Protein AF-A0A8T4TTW7-F1 (afdb_monomer_lite)

Radius of gyration: 25.81 Å; chains: 1; bounding box: 66×29×86 Å

pLDDT: mean 88.43, std 10.08, range [39.88, 96.31]

Sequence (145 aa):
MEKRGVSYEPFIYIIIVIVAGLVFIFGFQQINKLNSLNEQVIYAEFQSDFKKAVEEAYSKNQGSVMTFSAQSSNKPLRLPKSIERIYFEVVNGETMIVPSDSKYHGFVVENLRAEAQNIKTNGQASFVLENRVVEGETKVVLKNV

Foldseek 3Di:
DDPPPPPVVVVVVVVVVVVVVVCVVVVVVVVVVVVVVVQVVLAVQLVVVVLVVFVVQLPDDAFDKDWADCPDPHHFRFHRQVFQKWAWDQDPNWTWICTPDPVDDIDTHPLEDEPDRMFGCNRTGTWMWGFHQDPNDTGTYIGHD

Structure (mmCIF, N/CA/C/O backbone):
data_AF-A0A8T4TTW7-F1
#
_entry.id   AF-A0A8T4TTW7-F1
#
loop_
_atom_site.group_PDB
_atom_site.id
_atom_site.type_symbol
_atom_site.label_atom_id
_atom_site.label_alt_id
_atom_site.label_comp_id
_atom_site.label_asym_id
_atom_site.label_entity_id
_atom_site.label_seq_id
_atom_site.pdbx_PDB_ins_code
_atom_site.Cartn_x
_atom_site.Cartn_y
_atom_site.Cartn_z
_atom_site.occupancy
_atom_site.B_iso_or_equiv
_atom_site.auth_seq_id
_atom_site.auth_comp_id
_atom_site.auth_asym_id
_atom_site.auth_atom_id
_atom_site.pdbx_PDB_model_num
ATOM 1 N N . MET A 1 1 ? 46.880 0.960 -62.546 1.00 39.88 1 MET A N 1
ATOM 2 C CA . MET A 1 1 ? 45.728 0.413 -61.797 1.00 39.88 1 MET A CA 1
ATOM 3 C C . MET A 1 1 ? 45.676 1.109 -60.450 1.00 39.88 1 MET A C 1
ATOM 5 O O . MET A 1 1 ? 46.384 0.711 -59.533 1.00 39.88 1 MET A O 1
ATOM 9 N N . GLU A 1 2 ? 44.913 2.195 -60.351 1.00 42.62 2 GLU A N 1
ATOM 10 C CA . GLU A 1 2 ? 44.637 2.835 -59.064 1.00 42.62 2 GLU A CA 1
ATOM 11 C C . GLU A 1 2 ? 43.781 1.886 -58.225 1.00 42.62 2 GLU A C 1
ATOM 13 O O . GLU A 1 2 ? 42.636 1.586 -58.572 1.00 42.62 2 GLU A O 1
ATOM 18 N N . LYS A 1 3 ? 44.340 1.384 -57.122 1.00 50.12 3 LYS A N 1
ATOM 19 C CA . LYS A 1 3 ? 43.538 0.761 -56.074 1.00 50.12 3 LYS A CA 1
ATOM 20 C C . LYS A 1 3 ? 42.703 1.879 -55.460 1.00 50.12 3 LYS A C 1
ATOM 22 O O . LYS A 1 3 ? 43.204 2.641 -54.640 1.00 50.12 3 LYS A O 1
ATOM 27 N N . ARG A 1 4 ? 41.446 1.995 -55.897 1.00 51.41 4 ARG A N 1
ATOM 28 C CA . ARG A 1 4 ? 40.421 2.805 -55.233 1.00 51.41 4 ARG A CA 1
ATOM 29 C C . ARG A 1 4 ? 40.256 2.249 -53.821 1.00 51.41 4 ARG A C 1
ATOM 31 O O . ARG A 1 4 ? 39.497 1.309 -53.608 1.00 51.41 4 ARG A O 1
ATOM 38 N N . GLY A 1 5 ? 41.039 2.771 -52.881 1.00 52.72 5 GLY A N 1
ATOM 39 C CA . GLY A 1 5 ? 40.805 2.565 -51.464 1.00 52.72 5 GLY A CA 1
ATOM 40 C C . GLY A 1 5 ? 39.419 3.113 -51.185 1.00 52.72 5 GLY A C 1
ATOM 41 O O . GLY A 1 5 ? 39.194 4.314 -51.320 1.00 52.72 5 GLY A O 1
ATOM 42 N N . VAL A 1 6 ? 38.469 2.223 -50.906 1.00 60.16 6 VAL A N 1
ATOM 43 C CA . VAL A 1 6 ? 37.161 2.610 -50.385 1.00 60.16 6 VAL A CA 1
ATOM 44 C C . VAL A 1 6 ? 37.451 3.534 -49.209 1.00 60.16 6 VAL A C 1
ATOM 46 O O . VAL A 1 6 ? 38.162 3.131 -48.291 1.00 60.16 6 VAL A O 1
ATOM 49 N N . SER A 1 7 ? 37.015 4.791 -49.298 1.00 58.22 7 SER A N 1
ATOM 50 C CA . SER A 1 7 ? 37.229 5.775 -48.241 1.00 58.22 7 SER A CA 1
ATOM 51 C C . SER A 1 7 ? 36.677 5.186 -46.940 1.00 58.22 7 SER A C 1
ATOM 5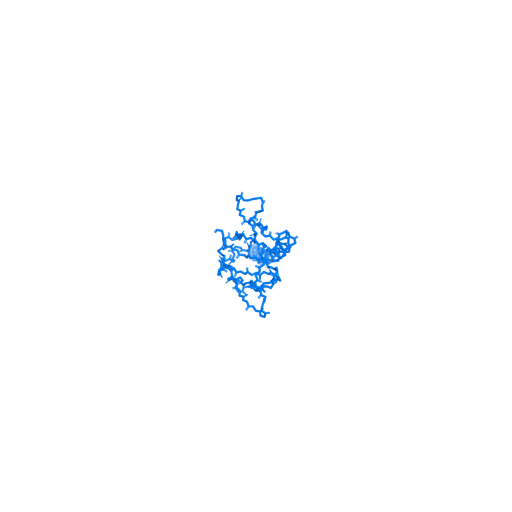3 O O . SER A 1 7 ? 35.470 4.994 -46.800 1.00 58.22 7 SER A O 1
ATOM 55 N N . TYR A 1 8 ? 37.577 4.789 -46.037 1.00 62.41 8 TYR A N 1
ATOM 56 C CA . TYR A 1 8 ? 37.237 4.120 -44.778 1.00 62.41 8 TYR A CA 1
ATOM 57 C C . TYR A 1 8 ? 36.543 5.086 -43.813 1.00 62.41 8 TYR A C 1
ATOM 59 O O . TYR A 1 8 ? 35.726 4.672 -42.998 1.00 62.41 8 TYR A O 1
ATOM 67 N N . GLU A 1 9 ? 36.827 6.380 -43.932 1.00 67.62 9 GLU A N 1
ATOM 68 C CA . GLU A 1 9 ? 36.327 7.432 -43.050 1.00 67.62 9 GLU A CA 1
ATOM 69 C C . GLU A 1 9 ? 34.791 7.531 -43.005 1.00 67.62 9 GLU A C 1
ATOM 71 O O . GLU A 1 9 ? 34.242 7.387 -41.912 1.00 67.62 9 GLU A O 1
ATOM 76 N N . PRO A 1 10 ? 34.044 7.690 -44.120 1.00 75.06 10 PRO A N 1
ATOM 77 C CA . PRO A 1 10 ? 32.583 7.764 -44.075 1.00 75.06 10 PRO A CA 1
ATOM 78 C C . PRO A 1 10 ? 31.950 6.486 -43.513 1.00 75.06 10 PRO A C 1
ATOM 80 O O . PRO A 1 10 ? 30.944 6.558 -42.811 1.00 75.06 10 PRO A O 1
ATOM 83 N N . PHE A 1 11 ? 32.553 5.320 -43.761 1.00 76.88 11 PHE A N 1
ATOM 84 C CA . PHE A 1 11 ? 32.077 4.053 -43.211 1.00 76.88 11 PHE A CA 1
ATOM 85 C C . PHE A 1 11 ? 32.282 3.971 -41.689 1.00 76.88 11 PHE A C 1
ATOM 87 O O . PHE A 1 11 ? 31.377 3.550 -40.969 1.00 76.88 11 PHE A O 1
ATOM 94 N N . ILE A 1 12 ? 33.425 4.448 -41.182 1.00 82.56 12 ILE A N 1
ATOM 95 C CA . ILE A 1 12 ? 33.702 4.553 -39.742 1.00 82.56 12 ILE A CA 1
ATOM 96 C C . ILE A 1 12 ? 32.705 5.504 -39.068 1.00 82.56 12 ILE A C 1
ATOM 98 O O . ILE A 1 12 ? 32.143 5.150 -38.033 1.00 82.56 12 ILE A O 1
ATOM 102 N N . TYR A 1 13 ? 32.416 6.666 -39.664 1.00 82.44 13 TYR A N 1
ATOM 103 C CA . TYR A 1 13 ? 31.422 7.601 -39.124 1.00 82.44 13 TYR A CA 1
ATOM 104 C C . TYR A 1 13 ? 30.016 6.990 -39.059 1.00 82.44 13 TYR A C 1
ATOM 106 O O . TYR A 1 13 ? 29.344 7.126 -38.036 1.00 82.44 13 TYR A O 1
ATOM 114 N N . ILE A 1 14 ? 29.583 6.26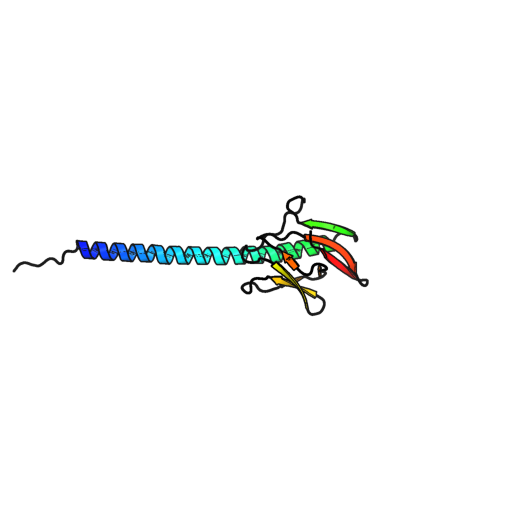7 -40.099 1.00 85.31 14 ILE A N 1
ATOM 115 C CA . ILE A 1 14 ? 28.288 5.566 -40.099 1.00 85.31 14 ILE A CA 1
ATOM 116 C C . ILE A 1 14 ? 28.236 4.521 -38.977 1.00 85.31 14 ILE A C 1
ATOM 118 O O . ILE A 1 14 ? 27.257 4.470 -38.233 1.00 85.31 14 ILE A O 1
ATOM 122 N N . ILE A 1 15 ? 29.296 3.724 -38.802 1.00 87.75 15 ILE A N 1
ATOM 123 C CA . ILE A 1 15 ? 29.374 2.732 -37.721 1.00 87.75 15 ILE A CA 1
ATOM 124 C C . ILE A 1 15 ? 29.319 3.404 -36.348 1.00 87.75 15 ILE A C 1
ATOM 126 O O . ILE A 1 15 ? 28.573 2.943 -35.488 1.00 87.75 15 ILE A O 1
ATOM 130 N N . ILE A 1 16 ? 30.056 4.497 -36.133 1.00 89.06 16 ILE A N 1
ATOM 131 C CA . ILE A 1 16 ? 30.048 5.227 -34.857 1.00 89.06 16 ILE A CA 1
ATOM 132 C C . ILE A 1 16 ? 28.639 5.730 -34.531 1.00 89.06 16 ILE A C 1
ATOM 134 O O . ILE A 1 16 ? 28.188 5.569 -33.399 1.00 89.06 16 ILE A O 1
ATOM 138 N N . VAL A 1 17 ? 27.920 6.286 -35.510 1.00 89.00 17 VAL A N 1
ATOM 139 C CA . VAL A 1 17 ? 26.539 6.758 -35.318 1.00 89.00 17 VAL A CA 1
ATOM 140 C C . VAL A 1 17 ? 25.600 5.601 -34.968 1.00 89.00 17 VAL A C 1
ATOM 142 O O . VAL A 1 17 ? 24.785 5.735 -34.055 1.00 89.00 17 VAL A O 1
ATOM 145 N N . ILE A 1 18 ? 25.736 4.448 -35.630 1.00 89.19 18 ILE A N 1
ATOM 146 C CA . ILE A 1 18 ? 24.933 3.252 -35.328 1.00 89.19 18 ILE A CA 1
ATOM 147 C C . ILE A 1 18 ? 25.236 2.733 -33.919 1.00 89.19 18 ILE A C 1
ATOM 149 O O . ILE A 1 18 ? 24.313 2.474 -33.150 1.00 89.19 18 ILE A O 1
ATOM 153 N N . VAL A 1 19 ? 26.515 2.608 -33.555 1.00 90.06 19 VAL A N 1
ATOM 154 C CA . VAL A 1 19 ? 26.936 2.135 -32.228 1.00 90.06 19 VAL A CA 1
ATOM 155 C C . VAL A 1 19 ? 26.458 3.092 -31.138 1.00 90.06 19 VAL A C 1
ATOM 157 O O . VAL A 1 19 ? 25.892 2.640 -30.146 1.00 90.06 19 VAL A O 1
ATOM 160 N N . ALA A 1 20 ? 26.605 4.405 -31.336 1.00 89.00 20 ALA A N 1
ATOM 161 C CA . ALA A 1 20 ? 26.075 5.406 -30.416 1.00 89.00 20 ALA A CA 1
ATOM 162 C C . ALA A 1 20 ? 24.551 5.275 -30.270 1.00 89.00 20 ALA A C 1
ATOM 164 O O . ALA A 1 20 ? 24.044 5.228 -29.150 1.00 89.00 20 ALA A O 1
ATOM 165 N N . GLY A 1 21 ? 23.823 5.132 -31.383 1.00 88.69 21 GLY A N 1
ATOM 166 C CA . GLY A 1 21 ? 22.376 4.912 -31.381 1.00 88.69 21 GLY A CA 1
ATOM 167 C C . GLY A 1 21 ? 21.962 3.663 -30.599 1.00 88.69 21 GLY A C 1
ATOM 168 O O . GLY A 1 21 ? 21.043 3.726 -29.783 1.00 88.69 21 GLY A O 1
ATOM 169 N N . LEU A 1 22 ? 22.673 2.548 -30.777 1.00 89.00 22 LEU A N 1
ATOM 170 C CA . LEU A 1 22 ? 22.427 1.318 -30.024 1.00 89.00 22 LEU A CA 1
ATOM 171 C C . LEU A 1 22 ? 22.681 1.506 -28.525 1.00 89.00 22 LEU A C 1
ATOM 173 O O . LEU A 1 22 ? 21.849 1.088 -27.724 1.00 89.00 22 LEU A O 1
ATOM 177 N N . VAL A 1 23 ? 23.774 2.170 -28.131 1.00 90.25 23 VAL A N 1
ATOM 178 C CA . VAL A 1 23 ? 24.067 2.459 -26.715 1.00 90.25 23 VAL A CA 1
ATOM 179 C C . VAL A 1 23 ? 22.943 3.273 -26.079 1.00 90.25 23 VAL A C 1
ATOM 181 O O . VAL A 1 23 ? 22.500 2.932 -24.982 1.00 90.25 23 VAL A O 1
ATOM 184 N N . PHE A 1 24 ? 22.427 4.292 -26.771 1.00 89.56 24 PHE A N 1
ATOM 185 C CA . PHE A 1 24 ? 21.275 5.046 -26.280 1.00 89.56 24 PHE A CA 1
ATOM 186 C C . PHE A 1 24 ? 20.039 4.155 -26.139 1.00 89.56 24 PHE A C 1
ATOM 188 O O . PHE A 1 24 ? 19.431 4.144 -25.072 1.00 89.56 24 PHE A O 1
ATOM 195 N N . ILE A 1 25 ? 19.687 3.367 -27.160 1.00 88.44 25 ILE A N 1
ATOM 196 C CA . ILE A 1 25 ? 18.508 2.486 -27.122 1.00 88.44 25 ILE A CA 1
ATOM 197 C C . ILE A 1 25 ? 18.598 1.491 -25.957 1.00 88.44 25 ILE A C 1
ATOM 199 O O . ILE A 1 25 ? 17.665 1.398 -25.157 1.00 88.44 25 ILE A O 1
ATOM 203 N N . PHE A 1 26 ? 19.717 0.778 -25.824 1.00 88.31 26 PHE A N 1
ATOM 204 C CA . PHE A 1 26 ? 19.907 -0.188 -24.742 1.00 88.31 26 PHE A CA 1
ATOM 205 C C . PHE A 1 26 ? 19.964 0.490 -23.369 1.00 88.31 26 PHE A C 1
ATOM 207 O O . PHE A 1 26 ? 19.382 -0.024 -22.413 1.00 88.31 26 PHE A O 1
ATOM 214 N N . GLY A 1 27 ? 20.597 1.662 -23.269 1.00 84.81 27 GLY A N 1
ATOM 215 C CA . GLY A 1 27 ? 20.626 2.462 -22.046 1.00 84.81 27 GLY A CA 1
ATOM 216 C C . GLY A 1 27 ? 19.224 2.880 -21.596 1.00 84.81 27 GLY A C 1
ATOM 217 O O . GLY A 1 27 ? 18.842 2.630 -20.453 1.00 84.81 27 GLY A O 1
ATOM 218 N N . PHE A 1 28 ? 18.411 3.430 -22.504 1.00 85.19 28 PHE A N 1
ATOM 219 C CA . PHE A 1 28 ? 17.026 3.815 -22.213 1.00 85.19 28 PHE A CA 1
ATOM 220 C C . PHE A 1 28 ? 16.156 2.614 -21.824 1.00 85.19 28 PHE A C 1
ATOM 222 O O . PHE A 1 28 ? 15.382 2.700 -20.869 1.00 85.19 28 PHE A O 1
ATOM 229 N N . GLN A 1 29 ? 16.298 1.474 -22.509 1.00 85.06 29 GLN A N 1
ATOM 230 C CA . GLN A 1 29 ? 15.569 0.251 -22.158 1.00 85.06 29 GLN A CA 1
ATOM 231 C C . GLN A 1 29 ? 15.907 -0.240 -20.745 1.00 85.06 29 GLN A C 1
ATOM 233 O O . GLN A 1 29 ? 15.001 -0.615 -19.996 1.00 85.06 29 GLN A O 1
ATOM 238 N N . GLN A 1 30 ? 17.185 -0.209 -20.351 1.00 82.94 30 GLN A N 1
ATOM 239 C CA . GLN A 1 30 ? 17.591 -0.598 -18.999 1.00 82.94 30 GLN A CA 1
ATOM 240 C C . GLN A 1 30 ? 17.045 0.353 -17.932 1.00 82.94 30 GLN A C 1
ATOM 242 O O . GLN A 1 30 ? 16.529 -0.120 -16.921 1.00 82.94 30 GLN A O 1
ATOM 247 N N . ILE A 1 31 ? 17.088 1.668 -18.166 1.00 83.50 31 ILE A N 1
ATOM 248 C CA . ILE A 1 31 ? 16.531 2.666 -17.238 1.00 83.50 31 ILE A CA 1
ATOM 249 C C . ILE A 1 31 ? 15.030 2.434 -17.032 1.00 83.50 31 ILE A C 1
ATOM 251 O O . ILE A 1 31 ? 14.559 2.388 -15.897 1.00 83.50 31 ILE A O 1
ATOM 255 N N . ASN A 1 32 ? 14.277 2.214 -18.113 1.00 83.06 32 ASN A N 1
ATOM 256 C CA . ASN A 1 32 ? 12.842 1.943 -18.023 1.00 83.06 32 ASN A CA 1
ATOM 257 C C . ASN A 1 32 ? 12.549 0.651 -17.248 1.00 83.06 32 ASN A C 1
ATOM 259 O O . ASN A 1 32 ? 11.645 0.623 -16.411 1.00 83.06 32 ASN A O 1
ATOM 263 N N . LYS A 1 33 ? 13.342 -0.404 -17.473 1.00 83.38 33 LYS A N 1
ATOM 264 C CA . LYS A 1 33 ? 13.221 -1.661 -16.727 1.00 83.38 33 LYS A CA 1
ATOM 265 C C . LYS A 1 33 ? 13.508 -1.461 -15.236 1.00 83.38 33 LYS A C 1
ATOM 267 O O . LYS A 1 33 ? 12.729 -1.928 -14.409 1.00 83.38 33 LYS A O 1
ATOM 272 N N . LEU A 1 34 ? 14.570 -0.735 -14.887 1.00 84.94 34 LEU A N 1
ATOM 273 C CA . LEU A 1 34 ? 14.908 -0.415 -13.496 1.00 84.94 34 LEU A CA 1
ATOM 274 C C . LEU A 1 34 ? 13.802 0.392 -12.811 1.00 84.94 34 LEU A C 1
ATOM 276 O O . LEU A 1 34 ? 13.416 0.057 -11.695 1.00 84.94 34 LEU A O 1
ATOM 280 N N . ASN A 1 35 ? 13.235 1.389 -13.494 1.00 82.62 35 ASN A N 1
ATOM 281 C CA . ASN A 1 35 ? 12.108 2.158 -12.968 1.00 82.62 35 ASN A CA 1
ATOM 282 C C . ASN A 1 35 ? 10.893 1.262 -12.690 1.00 82.62 35 ASN A C 1
ATOM 284 O O . ASN A 1 35 ? 10.299 1.363 -11.620 1.00 82.62 35 ASN A O 1
ATOM 288 N N . SER A 1 36 ? 10.561 0.343 -13.604 1.00 82.19 36 SER A N 1
ATOM 289 C CA . SER A 1 36 ? 9.446 -0.593 -13.401 1.00 82.19 36 SER A CA 1
ATOM 290 C C . SER A 1 36 ? 9.671 -1.545 -12.220 1.00 82.19 36 SER A C 1
ATOM 292 O O . SER A 1 36 ? 8.750 -1.790 -11.445 1.00 82.19 36 SER A O 1
ATOM 294 N N . LEU A 1 37 ? 10.905 -2.028 -12.038 1.00 86.25 37 LEU A N 1
ATOM 295 C CA . LEU A 1 37 ? 11.272 -2.874 -10.902 1.00 86.25 37 LEU A CA 1
ATOM 296 C C . LEU A 1 37 ? 11.181 -2.092 -9.592 1.00 86.25 37 LEU A C 1
ATOM 298 O O . LEU A 1 37 ? 10.659 -2.601 -8.607 1.00 86.25 37 LEU A O 1
ATOM 302 N N . ASN A 1 38 ? 11.638 -0.842 -9.594 1.00 88.31 38 ASN A N 1
ATOM 303 C CA . ASN A 1 38 ? 11.570 0.021 -8.426 1.00 88.31 38 ASN A CA 1
ATOM 304 C C . ASN A 1 38 ? 10.119 0.279 -7.989 1.00 88.31 38 ASN A C 1
ATOM 306 O O . ASN A 1 38 ? 9.820 0.194 -6.803 1.00 88.31 38 ASN A O 1
ATOM 310 N N . GLU A 1 39 ? 9.196 0.534 -8.923 1.00 89.00 39 GLU A N 1
ATOM 311 C CA . GLU A 1 39 ? 7.782 0.691 -8.559 1.00 89.00 39 GLU A CA 1
ATOM 312 C C . GLU A 1 39 ? 7.173 -0.602 -7.987 1.00 89.00 39 GLU A C 1
ATOM 314 O O . GLU A 1 39 ? 6.445 -0.547 -6.996 1.00 89.00 39 GLU A O 1
ATOM 319 N N . GLN A 1 40 ? 7.511 -1.773 -8.538 1.00 89.25 40 GLN A N 1
ATOM 320 C CA . GLN A 1 40 ? 7.059 -3.056 -7.982 1.00 89.25 40 GLN A CA 1
ATOM 321 C C . GLN A 1 40 ? 7.587 -3.296 -6.563 1.00 89.25 40 GLN A C 1
ATOM 323 O O . GLN A 1 40 ? 6.837 -3.765 -5.708 1.00 89.25 40 GLN A O 1
ATOM 328 N N . VAL A 1 41 ? 8.847 -2.940 -6.296 1.00 92.06 41 VAL A N 1
ATOM 329 C CA . VAL A 1 41 ? 9.442 -3.036 -4.954 1.00 92.06 41 VAL A CA 1
ATOM 330 C C . VAL A 1 41 ? 8.714 -2.120 -3.974 1.00 92.06 41 VAL A C 1
ATOM 332 O O . VAL A 1 41 ? 8.300 -2.588 -2.918 1.00 92.06 41 VAL A O 1
ATOM 335 N N . ILE A 1 42 ? 8.465 -0.858 -4.343 1.00 94.50 42 ILE A N 1
ATOM 336 C CA . ILE A 1 42 ? 7.709 0.084 -3.499 1.00 94.50 42 ILE A CA 1
ATOM 337 C C . ILE A 1 42 ? 6.311 -0.466 -3.187 1.00 94.50 42 ILE A C 1
ATOM 339 O O . ILE A 1 42 ? 5.819 -0.319 -2.069 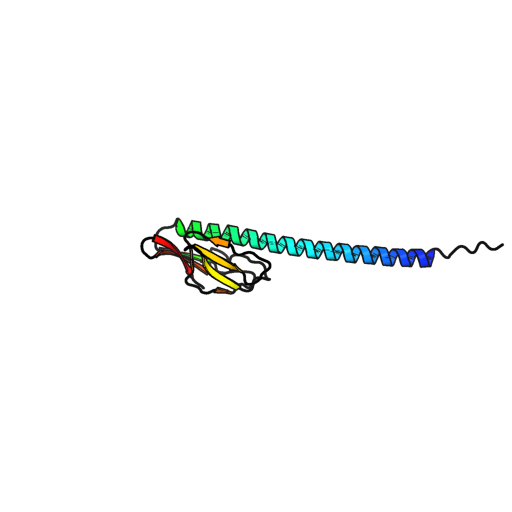1.00 94.50 42 ILE A O 1
ATOM 343 N N . TYR A 1 43 ? 5.658 -1.113 -4.155 1.00 95.31 43 TYR A N 1
ATOM 344 C CA . TYR A 1 43 ? 4.353 -1.722 -3.921 1.00 95.31 43 TYR A CA 1
ATOM 345 C C . TYR A 1 43 ? 4.419 -2.927 -2.973 1.00 95.31 43 TYR A C 1
ATOM 347 O O . TYR A 1 43 ? 3.578 -3.058 -2.088 1.00 95.31 43 TYR A O 1
ATOM 355 N N . ALA A 1 44 ? 5.423 -3.793 -3.115 1.00 93.94 44 ALA A N 1
ATOM 356 C CA . ALA A 1 44 ? 5.619 -4.920 -2.206 1.00 93.94 44 ALA A CA 1
ATOM 357 C C . ALA A 1 44 ? 5.929 -4.454 -0.770 1.00 93.94 44 ALA A C 1
ATOM 359 O O . ALA A 1 44 ? 5.384 -5.002 0.191 1.00 93.94 44 ALA A O 1
ATOM 360 N N . GLU A 1 45 ? 6.747 -3.408 -0.621 1.00 95.81 45 GLU A N 1
ATOM 361 C CA . GLU A 1 45 ? 7.009 -2.754 0.666 1.00 95.81 45 GLU A CA 1
ATOM 362 C C . GLU A 1 45 ? 5.718 -2.203 1.277 1.00 95.81 45 GLU A C 1
ATOM 364 O O . GLU A 1 45 ? 5.421 -2.498 2.433 1.00 95.81 45 GLU A O 1
ATOM 369 N N . PHE A 1 46 ? 4.895 -1.504 0.485 1.00 96.12 46 PHE A N 1
ATOM 370 C CA . PHE A 1 46 ? 3.585 -1.027 0.926 1.00 96.12 46 PHE A CA 1
ATOM 371 C C . PHE A 1 46 ? 2.712 -2.154 1.486 1.00 96.12 46 PHE A C 1
ATOM 373 O O . PHE A 1 46 ? 2.154 -2.012 2.573 1.00 96.12 46 PHE A O 1
ATOM 380 N N . GLN A 1 47 ? 2.598 -3.277 0.769 1.00 96.31 47 GLN A N 1
ATOM 381 C CA . GLN A 1 47 ? 1.796 -4.418 1.217 1.00 96.31 47 GLN A CA 1
ATOM 382 C C . GLN A 1 47 ? 2.280 -4.962 2.565 1.00 96.31 47 GLN A C 1
ATOM 384 O O . GLN A 1 47 ? 1.471 -5.213 3.459 1.00 96.31 47 GLN A O 1
ATOM 389 N N . SER A 1 48 ? 3.597 -5.136 2.711 1.00 96.25 48 SER A N 1
ATOM 390 C CA . SER A 1 48 ? 4.225 -5.586 3.957 1.00 96.25 48 SER A CA 1
ATOM 391 C C . SER A 1 48 ? 3.949 -4.610 5.101 1.00 96.25 48 SER A C 1
ATOM 393 O O . SER A 1 48 ? 3.493 -5.016 6.169 1.00 96.25 48 SER A O 1
ATOM 395 N N . ASP A 1 49 ? 4.211 -3.325 4.885 1.00 95.88 49 ASP A N 1
ATOM 396 C CA . ASP A 1 49 ? 4.131 -2.309 5.933 1.00 95.88 49 ASP A CA 1
ATOM 397 C C . ASP A 1 49 ? 2.690 -2.044 6.359 1.00 95.88 49 ASP A C 1
ATOM 399 O O . ASP A 1 49 ? 2.414 -1.869 7.544 1.00 95.88 49 ASP A O 1
ATOM 403 N N . PHE A 1 50 ? 1.751 -2.087 5.415 1.00 96.12 50 PHE A N 1
ATOM 404 C CA . PHE A 1 50 ? 0.334 -1.951 5.712 1.00 96.12 50 PHE A CA 1
ATOM 405 C C . PHE A 1 50 ? -0.192 -3.138 6.532 1.00 96.12 50 PHE A C 1
ATOM 407 O O . PHE A 1 50 ? -0.898 -2.929 7.517 1.00 96.12 50 PHE A O 1
ATOM 414 N N . LYS A 1 51 ? 0.201 -4.376 6.194 1.00 96.12 51 LYS A N 1
ATOM 415 C CA . LYS A 1 51 ? -0.139 -5.569 6.991 1.00 96.12 51 LYS A CA 1
ATOM 416 C C . LYS A 1 51 ? 0.399 -5.468 8.416 1.00 96.12 51 LYS A C 1
ATOM 418 O O . LYS A 1 51 ? -0.364 -5.627 9.365 1.00 96.12 51 LYS A O 1
ATOM 423 N N . LYS A 1 52 ? 1.676 -5.106 8.562 1.00 95.75 52 LYS A N 1
ATOM 424 C CA . LYS A 1 52 ? 2.307 -4.897 9.874 1.00 95.75 52 LYS A CA 1
ATOM 425 C C . LYS A 1 52 ? 1.615 -3.803 10.679 1.00 95.75 52 LYS A C 1
ATOM 427 O O . LYS A 1 52 ? 1.410 -3.974 11.872 1.00 95.75 52 LYS A O 1
ATOM 432 N N . ALA A 1 53 ? 1.229 -2.697 10.043 1.00 95.12 53 ALA A N 1
ATOM 433 C CA . ALA A 1 53 ? 0.513 -1.610 10.707 1.00 95.12 53 ALA A CA 1
ATOM 434 C C . ALA A 1 53 ? -0.844 -2.066 11.265 1.00 95.12 53 ALA A C 1
ATOM 436 O O . ALA A 1 53 ? -1.221 -1.673 12.370 1.00 95.12 53 ALA A O 1
ATOM 437 N N . VAL A 1 54 ? -1.567 -2.909 10.521 1.00 95.25 54 VAL A N 1
ATOM 438 C CA . VAL A 1 54 ? -2.834 -3.493 10.977 1.00 95.25 54 VAL A CA 1
ATOM 439 C C . VAL A 1 54 ? -2.601 -4.486 12.114 1.00 95.25 54 VAL A C 1
ATOM 441 O O . VAL A 1 54 ? -3.264 -4.371 13.138 1.00 95.25 54 VAL A O 1
ATOM 444 N N . GLU A 1 55 ? -1.634 -5.397 12.007 1.00 94.94 55 GLU A N 1
ATOM 445 C CA . GLU A 1 55 ? -1.284 -6.311 13.108 1.00 94.94 55 GLU A CA 1
ATOM 446 C C . GLU A 1 55 ? -0.848 -5.561 14.377 1.00 94.94 55 GLU A C 1
ATOM 448 O O . GLU A 1 55 ? -1.260 -5.896 15.491 1.00 94.94 55 GLU A O 1
ATOM 453 N N . GLU A 1 56 ? -0.056 -4.499 14.230 1.00 94.19 56 GLU A N 1
ATOM 454 C CA . GLU A 1 56 ? 0.370 -3.667 15.352 1.00 94.19 56 GLU A CA 1
ATOM 455 C C . GLU A 1 56 ? -0.828 -2.959 15.998 1.00 94.19 56 GLU A C 1
ATOM 457 O O . GLU A 1 56 ? -0.948 -2.946 17.221 1.00 94.19 56 GLU A O 1
ATOM 462 N N . ALA A 1 57 ? -1.755 -2.411 15.208 1.00 93.44 57 ALA A N 1
ATOM 463 C CA . ALA A 1 57 ? -2.980 -1.818 15.740 1.00 93.44 57 ALA A CA 1
ATOM 464 C C . ALA A 1 57 ? -3.865 -2.869 16.436 1.00 93.44 57 ALA A C 1
ATOM 466 O O . ALA A 1 57 ? -4.402 -2.609 17.515 1.00 93.44 57 ALA A O 1
ATOM 467 N N . TYR A 1 58 ? -3.977 -4.065 15.858 1.00 93.62 58 TYR A N 1
ATOM 468 C CA . TYR A 1 58 ? -4.771 -5.175 16.382 1.00 93.62 58 TYR A CA 1
ATOM 469 C C . TYR A 1 58 ? -4.245 -5.707 17.722 1.00 93.62 58 TYR A C 1
ATOM 471 O O . TYR A 1 58 ? -5.023 -6.026 18.616 1.00 93.62 58 TYR A O 1
ATOM 479 N N . SER A 1 59 ? -2.922 -5.767 17.885 1.00 92.56 59 SER A N 1
ATOM 480 C CA . SER A 1 59 ? -2.281 -6.235 19.122 1.00 92.56 59 SER A CA 1
ATOM 481 C C . SER A 1 59 ? -2.347 -5.233 20.284 1.00 92.56 59 SER A C 1
ATOM 483 O O . SER A 1 59 ? -2.040 -5.589 21.423 1.00 92.56 59 SER A O 1
ATOM 485 N N . LYS A 1 60 ? -2.749 -3.981 20.028 1.00 92.06 60 LYS A N 1
ATOM 486 C CA . LYS A 1 60 ? -2.931 -2.961 21.070 1.00 92.06 60 LYS A CA 1
ATOM 487 C C . LYS A 1 60 ? -4.275 -3.111 21.780 1.00 92.06 60 LYS A C 1
ATOM 489 O O . LYS A 1 60 ? -5.185 -3.780 21.309 1.00 92.06 60 LYS A O 1
ATOM 494 N N . ASN A 1 61 ? -4.414 -2.440 22.923 1.00 89.88 61 ASN A N 1
ATOM 495 C CA . ASN A 1 61 ? -5.673 -2.417 23.666 1.00 89.88 61 ASN A CA 1
ATOM 496 C C . ASN A 1 61 ? -6.810 -1.837 22.811 1.00 89.88 61 ASN A C 1
ATOM 498 O O . ASN A 1 61 ? -6.591 -0.922 22.010 1.00 89.88 61 ASN A O 1
ATOM 502 N N . GLN A 1 62 ? -8.036 -2.310 23.033 1.00 91.19 62 GLN A N 1
ATOM 503 C CA . GLN A 1 62 ? -9.234 -1.744 22.413 1.00 91.19 62 GLN A CA 1
ATOM 504 C C . GLN A 1 62 ? -9.297 -0.219 22.616 1.00 91.19 62 GLN A C 1
ATOM 506 O O . GLN A 1 62 ? -9.012 0.292 23.698 1.00 91.19 62 GLN A O 1
ATOM 511 N N . GLY A 1 63 ? -9.678 0.506 21.566 1.00 88.56 63 GLY A N 1
ATOM 512 C CA . GLY A 1 63 ? -9.710 1.968 21.525 1.00 88.56 63 GLY A CA 1
ATOM 513 C C . GLY A 1 63 ? -8.367 2.612 21.170 1.00 88.56 63 GLY A C 1
ATOM 514 O O . GLY A 1 63 ? -8.299 3.833 21.040 1.00 88.56 63 GLY A O 1
ATOM 515 N N . SER A 1 64 ? -7.300 1.826 20.990 1.00 91.50 64 SER A N 1
ATOM 516 C CA . SER A 1 64 ? -6.010 2.353 20.537 1.00 91.50 64 SER A CA 1
ATOM 517 C C . SER A 1 64 ? -6.097 2.846 19.098 1.00 91.50 64 SER A C 1
ATOM 519 O O . SER A 1 64 ? -6.612 2.149 18.223 1.00 91.50 64 SER A O 1
ATOM 521 N N . VAL A 1 65 ? -5.537 4.030 18.857 1.00 94.38 65 VAL A N 1
ATOM 522 C CA . VAL A 1 65 ? -5.528 4.698 17.553 1.00 94.38 65 VAL A CA 1
ATOM 523 C C . VAL A 1 65 ? -4.091 4.857 17.062 1.00 94.38 65 VAL A C 1
ATOM 525 O O . VAL A 1 65 ? -3.212 5.296 17.804 1.00 94.38 65 VAL A O 1
ATOM 528 N N . MET A 1 66 ? -3.857 4.539 15.792 1.00 95.00 66 MET A N 1
ATOM 529 C CA . MET A 1 66 ? -2.612 4.782 15.076 1.00 95.00 66 MET A CA 1
ATOM 530 C C . MET A 1 66 ? -2.885 5.644 13.848 1.00 95.00 66 MET A C 1
ATOM 532 O O . MET A 1 66 ? -3.529 5.215 12.894 1.00 95.00 66 MET A O 1
ATOM 536 N N . THR A 1 67 ? -2.362 6.865 13.867 1.00 95.44 67 THR A N 1
ATOM 537 C CA . THR A 1 67 ? -2.463 7.803 12.745 1.00 95.44 67 THR A CA 1
ATOM 538 C C . THR A 1 67 ? -1.210 7.726 11.888 1.00 95.44 67 THR A C 1
ATOM 540 O O . THR A 1 67 ? -0.105 7.803 12.425 1.00 95.44 67 THR A O 1
ATOM 543 N N . PHE A 1 68 ? -1.398 7.603 10.575 1.00 95.25 68 PHE A N 1
ATOM 544 C CA . PHE A 1 68 ? -0.369 7.675 9.543 1.00 95.25 68 PHE A CA 1
ATOM 545 C C . PHE A 1 68 ? -0.607 8.942 8.719 1.00 95.25 68 PHE A C 1
ATOM 547 O O . PHE A 1 68 ? -1.509 8.995 7.887 1.00 95.25 68 PHE A O 1
ATOM 554 N N . SER A 1 69 ? 0.174 9.987 8.975 1.00 94.12 69 SER A N 1
ATOM 555 C CA . SER A 1 69 ? 0.104 11.283 8.299 1.00 94.12 69 SER A CA 1
ATOM 556 C C . SER A 1 69 ? 1.465 11.986 8.344 1.00 94.12 69 SER A C 1
ATOM 558 O O . SER A 1 69 ? 2.388 11.575 9.051 1.00 94.12 69 SER A O 1
ATOM 560 N N . ALA A 1 70 ? 1.633 13.065 7.575 1.00 91.50 70 ALA A N 1
ATOM 561 C CA . ALA A 1 70 ? 2.890 13.817 7.564 1.00 91.50 70 ALA A CA 1
ATOM 562 C C . ALA A 1 70 ? 3.236 14.400 8.952 1.00 91.50 70 ALA A C 1
ATOM 564 O O . ALA A 1 70 ? 4.416 14.484 9.317 1.00 91.50 70 ALA A O 1
ATOM 565 N N . GLN A 1 71 ? 2.201 14.763 9.715 1.00 91.56 71 GLN A N 1
ATOM 566 C CA . GLN A 1 71 ? 2.279 15.409 11.022 1.00 91.56 71 GLN A CA 1
ATOM 567 C C . GLN A 1 71 ? 2.351 14.418 12.196 1.00 91.56 71 GLN A C 1
ATOM 569 O O . GLN A 1 71 ? 2.698 14.834 13.299 1.00 91.56 71 GLN A O 1
ATOM 574 N N . SER A 1 72 ? 2.052 13.130 11.997 1.00 91.00 72 SER A N 1
ATOM 575 C CA . SER A 1 72 ? 2.148 12.117 13.055 1.00 91.00 72 SER A CA 1
ATOM 576 C C . SER A 1 72 ? 3.551 11.514 13.190 1.00 91.00 72 SER A C 1
ATOM 578 O O . SER A 1 72 ? 4.439 11.701 12.345 1.00 91.00 72 SER A O 1
ATOM 580 N N . SER A 1 73 ? 3.745 10.771 14.286 1.00 91.00 73 SER A N 1
ATOM 581 C CA . SER A 1 73 ? 4.938 9.953 14.530 1.00 91.00 73 SER A CA 1
ATOM 582 C C . SER A 1 73 ? 5.096 8.864 13.470 1.00 91.00 73 SER A C 1
ATOM 584 O O . SER A 1 73 ? 6.191 8.688 12.938 1.00 91.00 73 SER A O 1
ATOM 586 N N . ASN A 1 74 ? 4.000 8.193 13.101 1.00 93.00 74 ASN A N 1
ATOM 587 C CA . ASN A 1 74 ? 3.993 7.253 11.985 1.00 93.00 74 ASN A CA 1
ATOM 588 C C . ASN A 1 74 ? 3.857 8.038 10.683 1.00 93.00 74 ASN A C 1
ATOM 590 O O . ASN A 1 74 ? 2.907 8.805 10.513 1.00 93.00 74 ASN A O 1
ATOM 594 N N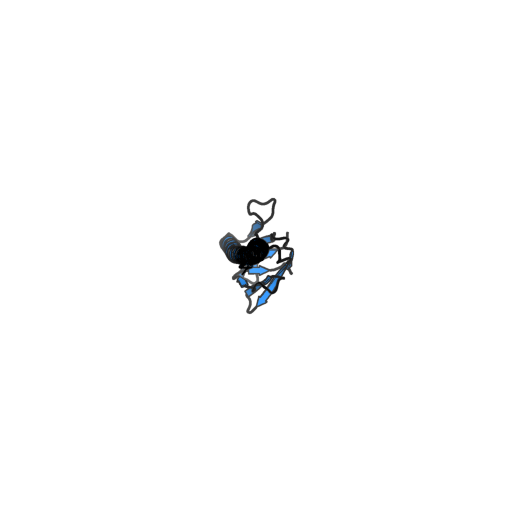 . LYS A 1 75 ? 4.818 7.877 9.774 1.00 93.81 75 LYS A N 1
ATOM 595 C CA . LYS A 1 75 ? 4.797 8.556 8.474 1.00 93.81 75 LYS A CA 1
ATOM 596 C C . LYS A 1 75 ? 3.790 7.905 7.524 1.00 93.81 75 LYS A C 1
ATOM 598 O O . LYS A 1 75 ? 3.495 6.725 7.693 1.00 93.81 75 LYS A O 1
ATOM 603 N N . PRO A 1 76 ? 3.274 8.646 6.524 1.00 94.69 76 PRO A N 1
ATOM 604 C CA . PRO A 1 76 ? 2.416 8.073 5.495 1.00 94.69 76 PRO A CA 1
ATOM 605 C C . PRO A 1 76 ? 3.108 6.890 4.824 1.00 94.69 76 PRO A C 1
ATOM 607 O O . PRO A 1 76 ? 4.313 6.953 4.548 1.00 94.69 76 PRO A O 1
ATOM 610 N N . LEU A 1 77 ? 2.355 5.834 4.528 1.00 95.44 77 LEU A N 1
ATOM 611 C CA . LEU A 1 77 ? 2.923 4.689 3.827 1.00 95.44 77 LEU A CA 1
ATOM 612 C C . LEU A 1 77 ? 3.157 5.051 2.367 1.00 95.44 77 LEU A C 1
ATOM 614 O O . LEU A 1 77 ? 2.321 5.696 1.735 1.00 95.44 77 LEU A O 1
ATOM 618 N N . ARG A 1 78 ? 4.312 4.664 1.833 1.00 94.62 78 ARG A N 1
ATOM 619 C CA . ARG A 1 78 ? 4.683 4.957 0.447 1.00 94.62 78 ARG A CA 1
ATOM 620 C C . ARG A 1 78 ? 3.937 4.030 -0.498 1.00 94.62 78 ARG A C 1
ATOM 622 O O . ARG A 1 78 ? 3.736 2.871 -0.178 1.00 94.62 78 ARG A O 1
ATOM 629 N N . LEU A 1 79 ? 3.573 4.544 -1.666 1.00 94.50 79 LEU A N 1
ATOM 630 C CA . LEU A 1 79 ? 3.033 3.773 -2.781 1.00 94.50 79 LEU A CA 1
ATOM 631 C C . LEU A 1 79 ? 3.694 4.214 -4.090 1.00 94.50 79 LEU A C 1
ATOM 633 O O . LEU A 1 79 ? 4.196 5.341 -4.178 1.00 94.50 79 LEU A O 1
ATOM 637 N N . PRO A 1 80 ? 3.668 3.370 -5.134 1.00 93.19 80 PRO A N 1
ATOM 638 C CA . PRO A 1 80 ? 3.961 3.813 -6.489 1.00 93.19 80 PRO A CA 1
ATOM 639 C C . PRO A 1 80 ? 3.153 5.062 -6.846 1.00 93.19 80 PRO A C 1
ATOM 641 O O . PRO A 1 80 ? 1.957 5.142 -6.566 1.00 93.19 80 PRO A O 1
ATOM 644 N N . LYS A 1 81 ? 3.795 6.035 -7.500 1.00 90.56 81 LYS A N 1
ATOM 645 C CA . LYS A 1 81 ? 3.134 7.288 -7.917 1.00 90.56 81 LYS A CA 1
ATOM 646 C C . LYS A 1 81 ? 2.007 7.060 -8.925 1.00 90.56 81 LYS A C 1
ATOM 648 O O . LYS A 1 81 ? 1.140 7.911 -9.056 1.00 90.56 81 LYS A O 1
ATOM 653 N N . SER A 1 82 ? 2.054 5.934 -9.632 1.00 91.25 82 SER A N 1
ATOM 654 C CA . SER A 1 82 ? 1.039 5.476 -10.577 1.00 91.25 82 SER A CA 1
ATOM 655 C C . SER A 1 82 ? -0.275 5.057 -9.902 1.00 91.25 82 SER A C 1
ATOM 657 O O . SER A 1 82 ? -1.325 5.096 -10.539 1.00 91.25 82 SER A O 1
ATOM 659 N N . ILE A 1 83 ? -0.251 4.712 -8.609 1.00 93.69 83 ILE A N 1
ATOM 660 C CA . ILE A 1 83 ? -1.459 4.418 -7.834 1.00 93.69 83 ILE A CA 1
ATOM 661 C C . ILE A 1 83 ? -1.989 5.732 -7.257 1.00 93.69 83 ILE A C 1
ATOM 663 O O . ILE A 1 83 ? -1.459 6.248 -6.272 1.00 93.69 83 ILE A O 1
ATOM 667 N N . GLU A 1 84 ? -3.049 6.261 -7.867 1.00 94.25 84 GLU A N 1
ATOM 668 C CA . GLU A 1 84 ? -3.718 7.497 -7.441 1.00 94.25 84 GLU A CA 1
ATOM 669 C C . GLU A 1 84 ? -4.738 7.280 -6.319 1.00 94.25 84 GLU A C 1
ATOM 671 O O . GLU A 1 84 ? -5.081 8.216 -5.589 1.00 94.25 84 GLU A O 1
ATOM 676 N N . ARG A 1 85 ? -5.293 6.065 -6.219 1.00 94.19 85 ARG A N 1
ATOM 677 C CA . ARG A 1 85 ? -6.260 5.690 -5.183 1.00 94.19 85 ARG A CA 1
ATOM 678 C C . ARG A 1 85 ? -6.125 4.231 -4.785 1.00 94.19 85 ARG A C 1
ATOM 680 O O . ARG A 1 85 ? -5.731 3.381 -5.581 1.00 94.19 85 ARG A O 1
ATOM 687 N N . ILE A 1 86 ? -6.551 3.950 -3.563 1.00 94.56 86 ILE A N 1
ATOM 688 C CA . ILE A 1 86 ? -6.748 2.604 -3.040 1.00 94.56 86 ILE A CA 1
ATOM 689 C C . ILE A 1 86 ? -8.217 2.445 -2.671 1.00 94.56 86 ILE A C 1
ATOM 691 O O . ILE A 1 86 ? -8.755 3.274 -1.936 1.00 94.56 86 ILE A O 1
ATOM 695 N N . TYR A 1 87 ? -8.840 1.386 -3.168 1.00 94.44 87 TYR A N 1
ATOM 696 C CA . TYR A 1 87 ? -10.207 0.987 -2.859 1.00 94.44 87 TYR A CA 1
ATOM 697 C C . TYR A 1 87 ? -10.209 -0.170 -1.864 1.00 94.44 87 TYR A C 1
ATOM 699 O O . TYR A 1 87 ? -9.245 -0.935 -1.779 1.00 94.44 87 TYR A O 1
ATOM 707 N N . PHE A 1 88 ? -11.303 -0.287 -1.119 1.00 94.12 88 PHE A N 1
ATOM 708 C CA . PHE A 1 88 ? -11.499 -1.343 -0.137 1.00 94.12 88 PHE A CA 1
ATOM 709 C C . PHE A 1 88 ? -12.763 -2.115 -0.486 1.00 94.12 88 PHE A C 1
ATOM 711 O O . PHE A 1 88 ? -13.853 -1.547 -0.533 1.00 94.12 88 PHE A O 1
ATOM 718 N N . GLU A 1 89 ? -12.607 -3.407 -0.735 1.00 92.00 89 GLU A N 1
ATOM 719 C CA . GLU A 1 89 ? -13.691 -4.321 -1.079 1.00 92.00 89 GLU A CA 1
ATOM 720 C C . GLU A 1 89 ? -13.742 -5.442 -0.045 1.00 92.00 89 GLU A C 1
ATOM 722 O O . GLU A 1 89 ? -12.714 -5.824 0.505 1.00 92.00 89 GLU A O 1
ATOM 727 N N . VAL A 1 90 ? -14.927 -5.978 0.243 1.00 89.31 90 VAL A N 1
ATOM 728 C CA . VAL A 1 90 ? -15.055 -7.129 1.145 1.00 89.31 90 VAL A CA 1
ATOM 729 C C . VAL A 1 90 ? -15.213 -8.387 0.305 1.00 89.31 90 VAL A C 1
ATOM 731 O O . VAL A 1 90 ? -16.203 -8.538 -0.409 1.00 89.31 90 VAL A O 1
ATOM 734 N N . VAL A 1 91 ? -14.251 -9.300 0.409 1.00 85.69 91 VAL A N 1
ATOM 735 C CA . VAL A 1 91 ? -14.244 -10.585 -0.296 1.00 85.69 91 VAL A CA 1
ATOM 736 C C . VAL A 1 91 ? -14.149 -11.684 0.754 1.00 85.69 91 VAL A C 1
ATOM 738 O O . VAL A 1 91 ? -13.228 -11.691 1.560 1.00 85.69 91 VAL A O 1
ATOM 741 N N . ASN A 1 92 ? -15.124 -12.597 0.787 1.00 85.31 92 ASN A N 1
ATOM 742 C CA . ASN A 1 92 ? -15.196 -13.686 1.777 1.00 85.31 92 ASN A CA 1
ATOM 743 C C . ASN A 1 92 ? -15.152 -13.226 3.253 1.00 85.31 92 ASN A C 1
ATOM 745 O O . ASN A 1 92 ? -14.693 -13.963 4.118 1.00 85.31 92 ASN A O 1
ATOM 749 N N . GLY A 1 93 ? -15.639 -12.016 3.550 1.00 82.25 93 GLY A N 1
ATOM 750 C CA . GLY A 1 93 ? -15.620 -11.447 4.905 1.00 82.25 93 GLY A CA 1
ATOM 751 C C . GLY A 1 93 ? -14.308 -10.756 5.293 1.00 82.25 93 GLY A C 1
ATOM 752 O O . GLY A 1 93 ? -14.229 -10.179 6.377 1.00 82.25 93 GLY A O 1
ATOM 753 N N . GLU A 1 94 ? -13.314 -10.751 4.404 1.00 87.12 94 GLU A N 1
ATOM 754 C CA . GLU A 1 94 ? -12.027 -10.085 4.596 1.00 87.12 94 GLU A CA 1
ATOM 755 C C . GLU A 1 94 ? -11.936 -8.815 3.743 1.00 87.12 94 GLU A C 1
ATOM 757 O O . GLU A 1 94 ? -12.516 -8.732 2.657 1.00 87.12 94 GLU A O 1
ATOM 762 N N . THR A 1 95 ? -11.204 -7.806 4.227 1.00 91.69 95 THR A N 1
ATOM 763 C CA . THR A 1 95 ? -10.992 -6.571 3.462 1.00 91.69 95 THR A CA 1
ATOM 764 C C . THR A 1 95 ? -9.871 -6.787 2.446 1.00 91.69 95 THR A C 1
ATOM 766 O O . THR A 1 95 ? -8.702 -6.959 2.800 1.00 91.69 95 THR A O 1
ATOM 769 N N . MET A 1 96 ? -10.235 -6.741 1.169 1.00 93.69 96 MET A N 1
ATOM 770 C CA . MET A 1 96 ? -9.338 -6.689 0.028 1.00 93.69 96 MET A CA 1
ATOM 771 C C . MET A 1 96 ? -9.017 -5.236 -0.323 1.00 93.69 96 MET A C 1
ATOM 773 O O . MET A 1 96 ? -9.896 -4.385 -0.461 1.00 93.69 96 MET A O 1
ATOM 777 N N . ILE A 1 97 ? -7.731 -4.961 -0.488 1.00 94.62 97 ILE A N 1
ATOM 778 C CA . ILE A 1 97 ? -7.191 -3.667 -0.870 1.00 94.62 97 ILE A CA 1
ATOM 779 C C . ILE A 1 97 ? -6.930 -3.700 -2.369 1.00 94.62 97 ILE A C 1
ATOM 781 O O . ILE A 1 97 ? -6.106 -4.488 -2.836 1.00 94.62 97 ILE A O 1
ATOM 785 N N . VAL A 1 98 ? -7.609 -2.836 -3.119 1.00 95.00 98 VAL A N 1
ATOM 786 C CA . VAL A 1 98 ? -7.563 -2.808 -4.584 1.00 95.00 98 VAL A CA 1
ATOM 787 C C . VAL A 1 98 ? -6.933 -1.490 -5.053 1.00 95.00 98 VAL A C 1
ATOM 789 O O . VAL A 1 98 ? -7.519 -0.423 -4.859 1.00 95.00 98 VAL A O 1
ATOM 792 N N . PRO A 1 99 ? -5.726 -1.510 -5.642 1.00 95.38 99 PRO A N 1
ATOM 793 C CA . PRO A 1 99 ? -5.098 -0.304 -6.178 1.00 95.38 99 PRO A CA 1
ATOM 794 C C . PRO A 1 99 ? -5.804 0.173 -7.457 1.00 95.38 99 PRO A C 1
ATOM 796 O O . PRO A 1 99 ? -6.333 -0.626 -8.224 1.00 95.38 99 PRO A O 1
ATOM 799 N N . SER A 1 100 ? -5.782 1.482 -7.725 1.00 94.31 100 SER A N 1
ATOM 800 C CA . SER A 1 100 ? -6.401 2.059 -8.928 1.00 94.31 100 SER A CA 1
ATOM 801 C C . SER A 1 100 ? -5.685 1.717 -10.238 1.00 94.31 100 SER A C 1
ATOM 803 O O . SER A 1 100 ? -6.300 1.797 -11.298 1.00 94.31 100 SER A O 1
ATOM 805 N N . ASP A 1 101 ? -4.390 1.389 -10.190 1.00 92.19 101 ASP A N 1
ATOM 806 C CA . ASP A 1 101 ? -3.624 0.979 -11.370 1.00 92.19 101 ASP A CA 1
ATOM 807 C C . ASP A 1 101 ? -3.655 -0.551 -11.512 1.00 92.19 101 ASP A C 1
ATOM 809 O O . ASP A 1 101 ? -3.115 -1.283 -10.682 1.00 92.19 101 ASP A O 1
ATOM 813 N N . SER A 1 102 ? -4.251 -1.010 -12.616 1.00 89.56 102 SER A N 1
ATOM 814 C CA . SER A 1 102 ? -4.395 -2.422 -13.002 1.00 89.56 102 SER A CA 1
ATOM 815 C C . SER A 1 102 ? -3.087 -3.215 -13.112 1.00 89.56 102 SER A C 1
ATOM 817 O O . SER A 1 102 ? -3.127 -4.443 -13.146 1.00 89.56 102 SER A O 1
ATOM 819 N N . LYS A 1 103 ? -1.925 -2.548 -13.166 1.00 90.44 103 LYS A N 1
ATOM 820 C CA . LYS A 1 103 ? -0.613 -3.217 -13.126 1.00 90.44 103 LYS A CA 1
ATOM 821 C C . LYS A 1 103 ? -0.348 -3.926 -11.800 1.00 90.44 103 LYS A C 1
ATOM 823 O O . LYS A 1 103 ? 0.51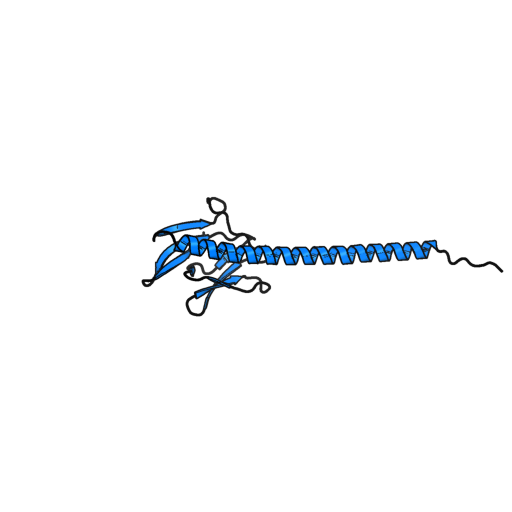3 -4.802 -11.749 1.00 90.44 103 LYS A O 1
ATOM 828 N N . TYR A 1 104 ? -1.036 -3.522 -10.736 1.00 92.00 104 TYR A N 1
ATOM 829 C CA . TYR A 1 104 ? -0.835 -4.038 -9.392 1.00 92.00 104 TYR A CA 1
ATOM 830 C C . TYR A 1 104 ? -2.017 -4.904 -8.974 1.00 92.00 104 TYR A C 1
ATOM 832 O O . TYR A 1 104 ? -3.177 -4.533 -9.139 1.00 92.00 104 TYR A O 1
ATOM 840 N N . HIS A 1 105 ? -1.720 -6.066 -8.400 1.00 92.19 105 HIS A N 1
ATOM 841 C CA . HIS A 1 105 ? -2.747 -6.955 -7.876 1.00 92.19 105 HIS A CA 1
ATOM 842 C C . HIS A 1 105 ? -3.164 -6.527 -6.475 1.00 92.19 105 HIS A C 1
ATOM 844 O O . HIS A 1 105 ? -2.312 -6.255 -5.629 1.00 92.19 105 HIS A O 1
ATOM 850 N N . GLY A 1 106 ? -4.474 -6.518 -6.231 1.00 93.38 106 GLY A N 1
ATOM 851 C CA . GLY A 1 106 ? -5.004 -6.322 -4.892 1.00 93.38 106 GLY A CA 1
ATOM 852 C C . GLY A 1 106 ? -4.581 -7.437 -3.936 1.00 93.38 106 GLY A C 1
ATOM 853 O O . GLY A 1 106 ? -4.220 -8.540 -4.351 1.00 93.38 106 GLY A O 1
ATOM 854 N N . PHE A 1 107 ? -4.622 -7.138 -2.645 1.00 95.12 107 PHE A N 1
ATOM 855 C CA . PHE A 1 107 ? -4.194 -8.052 -1.593 1.00 95.12 107 PHE A CA 1
ATOM 856 C C . PHE A 1 107 ? -5.160 -7.997 -0.417 1.00 95.12 107 PHE A C 1
ATOM 858 O O . PHE A 1 107 ? -5.798 -6.977 -0.171 1.00 95.12 107 PHE A O 1
ATOM 865 N N . VAL A 1 108 ? -5.262 -9.104 0.310 1.00 94.19 108 VAL A N 1
ATOM 866 C CA . VAL A 1 108 ? -6.152 -9.225 1.465 1.00 94.19 108 VAL A CA 1
ATOM 867 C C . VAL A 1 108 ? -5.391 -8.933 2.753 1.00 94.19 108 VAL A C 1
ATOM 869 O O . VAL A 1 108 ? -4.199 -9.256 2.871 1.00 94.19 108 VAL A O 1
ATOM 872 N N . VAL A 1 109 ? -6.077 -8.292 3.700 1.00 92.69 109 VAL A N 1
ATOM 873 C CA . VAL A 1 109 ? -5.571 -8.018 5.045 1.00 92.69 109 VAL A CA 1
ATOM 874 C C . VAL A 1 109 ? -6.586 -8.498 6.072 1.00 92.69 109 VAL A C 1
ATOM 876 O O . VAL A 1 109 ? -7.737 -8.059 6.095 1.00 92.69 109 VAL A O 1
ATOM 879 N N . GLU A 1 110 ? -6.125 -9.401 6.927 1.00 90.88 110 GLU A N 1
ATOM 880 C CA . GLU A 1 110 ? -6.909 -9.986 8.007 1.00 90.88 110 GLU A CA 1
ATOM 881 C C . GLU A 1 110 ? -7.215 -8.955 9.097 1.00 90.88 110 GLU A C 1
ATOM 883 O O . GLU A 1 110 ? -6.480 -7.985 9.294 1.00 90.88 110 GLU A O 1
ATOM 888 N N . ASN A 1 111 ? -8.315 -9.171 9.822 1.00 90.50 111 ASN A N 1
ATOM 889 C CA . ASN A 1 111 ? -8.768 -8.332 10.939 1.00 90.50 111 ASN A CA 1
ATOM 890 C C . ASN A 1 111 ? -9.005 -6.851 10.590 1.00 90.50 111 ASN A C 1
ATOM 892 O O . ASN A 1 111 ? -9.268 -6.049 11.483 1.00 90.50 111 ASN A O 1
ATOM 896 N N . LEU A 1 112 ? -8.955 -6.475 9.311 1.00 93.56 112 LEU A N 1
ATOM 897 C CA . LEU A 1 112 ? -9.211 -5.124 8.836 1.00 93.56 112 LEU A CA 1
ATOM 898 C C . LEU A 1 112 ? -10.686 -4.953 8.476 1.00 93.56 112 LEU A C 1
ATOM 900 O O . LEU A 1 112 ? -11.273 -5.777 7.773 1.00 93.56 112 LEU A O 1
ATOM 904 N N . ARG A 1 113 ? -11.260 -3.823 8.884 1.00 93.00 113 ARG A N 1
ATOM 905 C CA . ARG A 1 113 ? -12.548 -3.321 8.406 1.00 93.00 113 ARG A CA 1
ATOM 906 C C . ARG A 1 113 ? -12.367 -1.893 7.909 1.00 93.00 113 ARG A C 1
ATOM 908 O O . ARG A 1 113 ? -12.057 -0.997 8.688 1.00 93.00 113 ARG A O 1
ATOM 915 N N . ALA A 1 114 ? -12.567 -1.665 6.618 1.00 90.81 114 ALA A N 1
ATOM 916 C CA . ALA A 1 114 ? -12.526 -0.317 6.064 1.00 90.81 114 ALA A CA 1
ATOM 917 C C . ALA A 1 114 ? -13.884 0.387 6.225 1.00 90.81 114 ALA A C 1
ATOM 919 O O . ALA A 1 114 ? -14.901 -0.099 5.737 1.00 90.81 114 ALA A O 1
ATOM 920 N N . GLU A 1 115 ? -13.902 1.545 6.890 1.00 88.38 115 GLU A N 1
ATOM 921 C CA . GLU A 1 115 ? -15.041 2.480 6.849 1.00 88.38 115 GLU A CA 1
ATOM 922 C C . GLU A 1 115 ? -14.888 3.498 5.706 1.00 88.38 115 GLU A C 1
ATOM 924 O O . GLU A 1 115 ? -15.868 4.068 5.226 1.00 88.38 115 GLU A O 1
ATOM 929 N N . ALA A 1 116 ? -13.656 3.727 5.244 1.00 83.00 116 ALA A N 1
ATOM 930 C CA . ALA A 1 116 ? -13.384 4.561 4.082 1.00 83.00 116 ALA A CA 1
ATOM 931 C C . ALA A 1 116 ? -13.696 3.809 2.776 1.00 83.00 116 ALA A C 1
ATOM 933 O O . ALA A 1 116 ? -13.258 2.678 2.590 1.00 83.00 116 ALA A O 1
ATOM 934 N N . GLN A 1 117 ? -14.383 4.466 1.834 1.00 83.94 117 GLN A N 1
ATOM 935 C CA . GLN A 1 117 ? -14.629 3.897 0.498 1.00 83.94 117 GLN A CA 1
ATOM 936 C C . GLN A 1 117 ? -13.347 3.801 -0.339 1.00 83.94 117 GLN A C 1
ATOM 938 O O . GLN A 1 117 ? -13.143 2.853 -1.091 1.00 83.94 117 GLN A O 1
ATOM 943 N N . ASN A 1 118 ? -12.499 4.823 -0.248 1.00 90.62 118 ASN A N 1
ATOM 944 C CA . ASN A 1 118 ? -11.189 4.862 -0.878 1.00 90.62 118 ASN A CA 1
ATOM 945 C C . ASN A 1 118 ? -10.284 5.861 -0.156 1.00 90.62 118 ASN A C 1
ATOM 947 O O . ASN A 1 118 ? -10.762 6.771 0.523 1.00 90.62 118 ASN A O 1
ATOM 951 N N . ILE A 1 119 ? -8.979 5.698 -0.343 1.00 92.69 119 ILE A N 1
ATOM 952 C CA . ILE A 1 119 ? -7.961 6.664 0.067 1.00 92.69 119 ILE A CA 1
ATOM 953 C C . ILE A 1 119 ? -7.289 7.196 -1.191 1.00 92.69 119 ILE A C 1
ATOM 955 O O . ILE A 1 119 ? -6.839 6.422 -2.037 1.00 92.69 119 ILE A O 1
ATOM 959 N N . LYS A 1 120 ? -7.211 8.525 -1.315 1.00 91.88 120 LYS A N 1
ATOM 960 C CA . LYS A 1 120 ? -6.403 9.165 -2.356 1.00 91.88 120 LYS A CA 1
ATOM 961 C C . LYS A 1 120 ? -4.930 9.008 -2.016 1.00 91.88 120 LYS A C 1
ATOM 963 O O . LYS A 1 120 ? -4.513 9.302 -0.898 1.00 91.88 120 LYS A O 1
ATOM 968 N N . THR A 1 121 ? -4.154 8.596 -3.001 1.00 87.00 121 THR A N 1
ATOM 969 C CA . THR A 1 121 ? -2.733 8.328 -2.863 1.00 87.00 121 THR A CA 1
ATOM 970 C C . THR A 1 121 ? -1.967 9.135 -3.898 1.00 87.00 121 THR A C 1
ATOM 972 O O . THR A 1 121 ? -2.113 8.937 -5.090 1.00 87.00 121 THR A O 1
ATOM 975 N N . ASN A 1 122 ? -1.125 10.065 -3.454 1.00 84.19 122 ASN A N 1
ATOM 976 C CA . ASN A 1 122 ? -0.223 10.813 -4.342 1.00 84.19 122 ASN A CA 1
ATOM 977 C C . ASN A 1 122 ? 1.210 10.289 -4.160 1.00 84.19 122 ASN A C 1
ATOM 979 O O . ASN A 1 122 ? 2.114 11.022 -3.760 1.00 84.19 122 ASN A O 1
ATOM 983 N N . GLY A 1 123 ? 1.391 8.975 -4.341 1.00 89.44 123 GLY A N 1
ATOM 984 C CA . GLY A 1 123 ? 2.612 8.243 -3.969 1.00 89.44 123 GLY A CA 1
ATOM 985 C C . GLY A 1 123 ? 2.772 7.991 -2.462 1.00 89.44 123 GLY A C 1
ATOM 986 O O . GLY A 1 123 ? 3.773 7.426 -2.021 1.00 89.44 123 GLY A O 1
ATOM 987 N N . GLN A 1 124 ? 1.796 8.416 -1.658 1.00 93.56 124 GLN A N 1
ATOM 988 C CA . GLN A 1 124 ? 1.712 8.155 -0.224 1.00 93.56 124 GLN A CA 1
ATOM 989 C C . GLN A 1 124 ? 0.248 8.000 0.197 1.00 93.56 124 GLN A C 1
ATOM 991 O O . GLN A 1 124 ? -0.609 8.714 -0.325 1.00 93.56 124 GLN A O 1
ATOM 996 N N . ALA A 1 125 ? -0.024 7.112 1.151 1.00 93.62 125 ALA A N 1
ATOM 997 C CA . ALA A 1 125 ? -1.325 6.925 1.783 1.00 93.62 125 ALA A CA 1
ATOM 998 C C . ALA A 1 125 ? -1.283 7.414 3.233 1.00 93.62 125 ALA A C 1
ATOM 1000 O O . ALA A 1 125 ? -0.405 7.027 4.007 1.00 93.62 125 ALA A O 1
ATOM 1001 N N . SER A 1 126 ? -2.248 8.261 3.588 1.00 94.06 126 SER A N 1
ATOM 1002 C CA . SER A 1 126 ? -2.493 8.696 4.964 1.00 94.06 126 SER A CA 1
ATOM 1003 C C . SER A 1 126 ? -3.841 8.159 5.424 1.00 94.06 126 SER A C 1
ATOM 1005 O O . SER A 1 126 ? -4.803 8.180 4.660 1.00 94.06 126 SER A O 1
ATOM 1007 N N . PHE A 1 127 ? -3.891 7.635 6.642 1.00 94.81 127 PHE A N 1
ATOM 1008 C CA . PHE A 1 127 ? -5.068 6.977 7.203 1.00 94.81 127 PHE A CA 1
ATOM 1009 C C . PHE A 1 127 ? -4.946 6.851 8.719 1.00 94.81 127 PHE A C 1
ATOM 1011 O O . PHE A 1 127 ? -3.879 7.051 9.305 1.00 94.81 127 PHE A O 1
ATOM 1018 N N . VAL A 1 128 ? -6.057 6.496 9.351 1.00 95.88 128 VAL A N 1
ATOM 1019 C CA . VAL A 1 128 ? -6.120 6.170 10.773 1.00 95.88 128 VAL A CA 1
ATOM 1020 C C . VAL A 1 128 ? -6.547 4.719 10.921 1.00 95.88 128 VAL A C 1
ATOM 1022 O O . VAL A 1 128 ? -7.526 4.299 10.308 1.00 95.88 128 VAL A O 1
ATOM 1025 N N . LEU A 1 129 ? -5.819 3.971 11.744 1.00 95.62 129 LEU A N 1
ATOM 1026 C CA . LEU A 1 129 ? -6.188 2.634 12.190 1.00 95.62 129 LEU A CA 1
ATOM 1027 C C . LEU A 1 129 ? -6.642 2.710 13.641 1.00 95.62 129 LEU A C 1
ATOM 1029 O O . LEU A 1 129 ? -5.955 3.295 14.476 1.00 95.62 129 LEU A O 1
ATOM 1033 N N . GLU A 1 130 ? -7.780 2.113 13.957 1.00 95.81 130 GLU A N 1
ATOM 1034 C CA . GLU A 1 130 ? -8.299 2.074 15.318 1.00 95.81 130 GLU A CA 1
ATOM 1035 C C . GLU A 1 130 ? -8.728 0.664 15.688 1.00 95.81 130 GLU A C 1
ATOM 1037 O O . GLU A 1 130 ? -9.532 0.052 14.992 1.00 95.81 130 GLU A O 1
ATOM 1042 N N . ASN A 1 131 ? -8.225 0.154 16.805 1.00 94.62 131 ASN A N 1
ATOM 1043 C CA . ASN A 1 131 ? -8.671 -1.129 17.321 1.00 94.62 131 ASN A CA 1
ATOM 1044 C C . ASN A 1 131 ? -10.057 -0.980 17.961 1.00 94.62 131 ASN A C 1
ATOM 1046 O O . 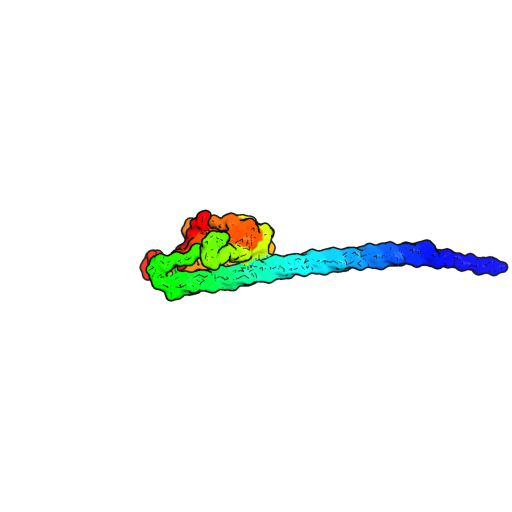ASN A 1 131 ? -10.213 -0.264 18.954 1.00 94.62 131 ASN A O 1
ATOM 1050 N N . ARG A 1 132 ? -11.069 -1.650 17.410 1.00 93.25 132 ARG A N 1
ATOM 1051 C CA . ARG A 1 132 ? -12.438 -1.644 17.933 1.00 93.25 132 ARG A CA 1
ATOM 1052 C C . ARG A 1 132 ? -13.016 -3.044 17.965 1.00 93.25 132 ARG A C 1
ATOM 1054 O O . ARG A 1 132 ? -12.716 -3.877 17.122 1.00 93.25 132 ARG A O 1
ATOM 1061 N N . VAL A 1 133 ? -13.945 -3.263 18.886 1.00 88.56 133 VAL A N 1
ATOM 1062 C CA . VAL A 1 133 ? -14.847 -4.410 18.795 1.00 88.56 133 VAL A CA 1
ATOM 1063 C C . VAL A 1 133 ? -15.964 -4.043 17.830 1.00 88.56 133 VAL A C 1
ATOM 1065 O O . VAL A 1 133 ? -16.688 -3.069 18.049 1.00 88.56 133 VAL A O 1
ATOM 1068 N N . VAL A 1 134 ? -16.091 -4.811 16.758 1.00 86.25 134 VAL A N 1
ATOM 1069 C CA . VAL A 1 134 ? -17.128 -4.654 15.749 1.00 86.25 134 VAL A CA 1
ATOM 1070 C C . VAL A 1 134 ? -17.870 -5.975 15.631 1.00 86.25 134 VAL A C 1
ATOM 1072 O O . VAL A 1 134 ? -17.259 -7.002 15.367 1.00 86.25 134 VAL A O 1
ATOM 1075 N N . GLU A 1 135 ? -19.186 -5.952 15.859 1.00 84.62 135 GLU A N 1
ATOM 1076 C CA . GLU A 1 135 ? -20.038 -7.156 15.807 1.00 84.62 135 GLU A CA 1
ATOM 1077 C C . GLU A 1 135 ? -19.581 -8.279 16.765 1.00 84.62 135 GLU A C 1
ATOM 1079 O O . GLU A 1 135 ? -19.817 -9.455 16.523 1.00 84.62 135 GLU A O 1
ATOM 1084 N N . GLY A 1 136 ? -18.950 -7.913 17.887 1.00 83.81 136 GLY A N 1
ATOM 1085 C CA . GLY A 1 136 ? -18.462 -8.861 18.898 1.00 83.81 136 GLY A CA 1
ATOM 1086 C C . GLY A 1 136 ? -17.053 -9.405 18.640 1.00 83.81 136 GLY A C 1
ATOM 1087 O O . GLY A 1 136 ? -16.510 -10.083 19.507 1.00 83.81 136 GLY A O 1
ATOM 1088 N N . GLU A 1 137 ? -16.433 -9.057 17.510 1.00 87.06 137 GLU A N 1
ATOM 1089 C CA . GLU A 1 137 ? -15.061 -9.431 17.159 1.00 87.06 137 GLU A CA 1
ATOM 1090 C C . GLU A 1 137 ? -14.130 -8.217 17.224 1.00 87.06 137 GLU A C 1
ATOM 1092 O O . GLU A 1 137 ? -14.496 -7.110 16.823 1.00 87.06 137 GLU A O 1
ATOM 1097 N N . THR A 1 138 ? -12.900 -8.407 17.694 1.00 88.31 138 THR A N 1
ATOM 1098 C CA . THR A 1 138 ? -11.865 -7.371 17.591 1.00 88.31 138 THR A CA 1
ATOM 1099 C C . THR A 1 138 ? -11.506 -7.179 16.118 1.00 88.31 138 THR A C 1
ATOM 1101 O O . THR A 1 138 ? -11.157 -8.139 15.439 1.00 88.31 138 THR A O 1
ATOM 1104 N N . LYS A 1 139 ? -11.588 -5.946 15.611 1.00 92.00 139 LYS A N 1
ATOM 1105 C CA . LYS A 1 139 ? -11.164 -5.561 14.259 1.00 92.00 139 LYS A CA 1
ATOM 1106 C C . LYS A 1 139 ? -10.444 -4.220 14.289 1.00 92.00 139 LYS A C 1
ATOM 1108 O O . LYS A 1 139 ? -10.729 -3.340 15.099 1.00 92.00 139 LYS A O 1
ATOM 1113 N N . VAL A 1 140 ? -9.518 -4.044 13.362 1.00 93.88 140 VAL A N 1
ATOM 1114 C CA . VAL A 1 140 ? -8.882 -2.761 13.090 1.00 93.88 140 VAL A CA 1
ATOM 1115 C C . VAL A 1 140 ? -9.733 -2.016 12.082 1.00 93.88 140 VAL A C 1
ATOM 1117 O O . VAL A 1 140 ? -9.903 -2.445 10.943 1.00 93.88 140 VAL A O 1
ATOM 1120 N N . VAL A 1 141 ? -10.277 -0.888 12.508 1.00 94.25 141 VAL A N 1
ATOM 1121 C CA . VAL A 1 141 ? -11.089 -0.013 11.678 1.00 94.25 141 VAL A CA 1
ATOM 1122 C C . VAL A 1 141 ? -10.189 0.998 10.985 1.00 94.25 141 VAL A C 1
ATOM 1124 O O . VAL A 1 141 ? -9.491 1.768 11.645 1.00 94.25 141 VAL A O 1
ATOM 1127 N N . LEU A 1 142 ? -10.225 1.008 9.655 1.00 94.44 142 LEU A N 1
ATOM 1128 C CA . LEU A 1 142 ? -9.526 1.988 8.834 1.00 94.44 142 LEU A CA 1
ATOM 1129 C C . LEU A 1 142 ? -10.440 3.161 8.490 1.00 94.44 142 LEU A C 1
ATOM 1131 O O . LEU A 1 142 ? -11.539 2.980 7.956 1.00 94.44 142 LEU A O 1
ATOM 1135 N N . LYS A 1 143 ? -9.935 4.369 8.743 1.00 92.31 143 LYS A N 1
ATOM 1136 C CA . LYS A 1 143 ? -10.595 5.645 8.457 1.00 92.31 143 LYS A CA 1
ATOM 1137 C C . LYS A 1 143 ? -9.695 6.541 7.621 1.00 92.31 143 LYS A C 1
ATOM 1139 O O . LYS A 1 143 ? -8.468 6.481 7.718 1.00 92.31 143 LYS A O 1
ATOM 1144 N N . ASN A 1 144 ? -10.325 7.391 6.820 1.00 86.88 144 ASN A N 1
ATOM 1145 C CA . ASN A 1 144 ? -9.614 8.433 6.094 1.00 86.88 144 ASN A CA 1
ATOM 1146 C C . ASN A 1 144 ? -9.211 9.574 7.050 1.00 86.88 144 ASN A C 1
ATOM 1148 O O . ASN A 1 144 ? -9.894 9.792 8.054 1.00 86.88 144 ASN A O 1
ATOM 1152 N N . VAL A 1 145 ? -8.110 10.265 6.738 1.00 82.38 145 VAL A N 1
ATOM 1153 C CA . VAL A 1 145 ? -7.638 11.471 7.453 1.00 82.38 145 VAL A CA 1
ATOM 1154 C C . VAL A 1 145 ? -8.240 12.720 6.824 1.00 82.38 145 VAL A C 1
ATOM 1156 O O . VAL A 1 145 ? -8.335 12.760 5.576 1.00 82.38 145 VAL A O 1
#

Secondary structure (DSSP, 8-state):
-------HHHHHHHHHHHHHHHHHHHHHHHHHHHHHHHHHHHHHHHHHHHHHHHHHHHHSPTT-EEEESTTSSBPPEE--TT--EEEEEEETTEEEEEESSTTS--EEETTEEE-SSEEE-SSEE-EEEEEEEETTEEEEEEEE-